Protein AF-A0A2I1G6B2-F1 (afdb_monomer)

pLDDT: mean 89.85, std 9.89, range [56.12, 97.94]

Secondary structure (DSSP, 8-state):
-HHHHHHHHHHHHHHHHHHHH-S-EEEEE--S--TT---HHHHHHHHHHHH-GGGEEEEEE-SSHHHHHHHHHHHHH-TTSEEEE-HHHHTT-

Solvent-accessible surface area (backbone atoms only — not comparable to full-atom values): 5424 Å² total; per-residue (Å²): 116,69,64,63,54,51,54,50,52,53,50,49,51,52,52,51,50,49,51,69,72,49,72,70,43,70,50,78,46,79,70,89,72,66,82,80,70,60,64,64,43,57,55,56,46,52,54,38,54,76,66,41,50,89,29,45,53,32,43,32,27,36,80,51,74,71,32,48,50,25,50,49,58,48,46,73,73,40,75,91,40,45,78,47,68,41,60,54,66,75,71,73,101

Mean predicted aligned error: 4.95 Å

Sequence (93 aa):
MLIFKTEYNDLKKLVQNVFNETPYFCITSDGWSNVNKAPIPKGIEECMISIGIDKFIAVITDNANNMKLAWRILKEKYADKIFLGCWANGINL

Structure (mmCIF, N/CA/C/O backbone):
data_AF-A0A2I1G6B2-F1
#
_entry.id   AF-A0A2I1G6B2-F1
#
loop_
_atom_site.group_PDB
_atom_site.id
_atom_site.type_symbol
_atom_site.label_atom_id
_atom_site.label_alt_id
_atom_site.label_comp_id
_atom_site.label_asym_id
_atom_site.label_entity_id
_atom_site.label_seq_id
_atom_site.pdbx_PDB_ins_code
_atom_site.Cartn_x
_atom_site.Cartn_y
_atom_site.Cartn_z
_atom_site.occupancy
_atom_site.B_iso_or_equiv
_atom_site.auth_seq_id
_atom_site.auth_comp_id
_atom_site.auth_asym_id
_atom_site.auth_atom_id
_atom_site.pdbx_PDB_model_num
ATOM 1 N N . MET A 1 1 ? 14.050 23.063 20.886 1.00 62.53 1 MET A N 1
ATOM 2 C CA . MET A 1 1 ? 14.195 21.592 20.754 1.00 62.53 1 MET A CA 1
ATOM 3 C C . MET A 1 1 ? 13.065 20.813 21.440 1.00 62.53 1 MET A C 1
ATOM 5 O O . MET A 1 1 ? 12.580 19.867 20.841 1.00 62.53 1 MET A O 1
ATOM 9 N N . LEU A 1 2 ? 12.596 21.210 22.636 1.00 69.12 2 LEU A N 1
ATOM 10 C CA . LEU A 1 2 ? 11.437 20.580 23.308 1.00 69.12 2 LEU A CA 1
ATOM 11 C C . LEU A 1 2 ? 10.113 20.700 22.525 1.00 69.12 2 LEU A C 1
ATOM 13 O O . LEU A 1 2 ? 9.381 19.722 22.448 1.00 69.12 2 LEU A O 1
ATOM 17 N N . ILE A 1 3 ? 9.853 21.851 21.893 1.00 75.88 3 ILE A N 1
ATOM 18 C CA . ILE A 1 3 ? 8.624 22.112 21.115 1.00 75.88 3 ILE A CA 1
ATOM 19 C C . ILE A 1 3 ? 8.446 21.084 19.984 1.00 75.88 3 ILE A C 1
ATOM 21 O O . ILE A 1 3 ? 7.438 20.388 19.950 1.00 75.88 3 ILE A O 1
ATOM 25 N N . PHE A 1 4 ? 9.477 20.876 19.157 1.00 84.62 4 PHE A N 1
ATOM 26 C CA . PHE A 1 4 ? 9.444 19.886 18.070 1.00 84.62 4 PHE A CA 1
ATOM 27 C C . PHE A 1 4 ? 9.191 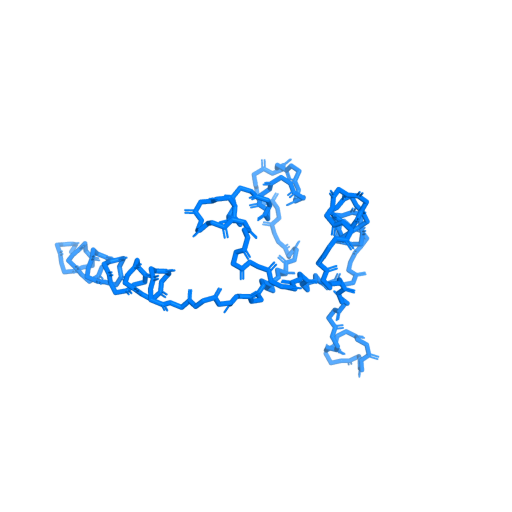18.451 18.549 1.00 84.62 4 PHE A C 1
ATOM 29 O O . PHE A 1 4 ? 8.573 17.661 17.842 1.00 84.62 4 PHE A O 1
ATOM 36 N N . LYS A 1 5 ? 9.660 18.090 19.752 1.00 92.19 5 LYS A N 1
ATOM 37 C CA . LYS A 1 5 ? 9.425 16.751 20.310 1.00 92.19 5 LYS A CA 1
ATOM 38 C C . LYS A 1 5 ? 7.967 16.569 20.726 1.00 92.19 5 LYS A C 1
ATOM 40 O O . LYS A 1 5 ? 7.415 15.490 20.524 1.00 92.19 5 LYS A O 1
ATOM 45 N N . THR A 1 6 ? 7.357 17.601 21.301 1.00 95.00 6 THR A N 1
ATOM 46 C CA . THR A 1 6 ? 5.934 17.585 21.654 1.00 95.00 6 THR A CA 1
ATOM 47 C C . THR A 1 6 ? 5.070 17.506 20.399 1.00 95.00 6 THR A C 1
ATOM 49 O O . THR A 1 6 ? 4.283 16.573 20.283 1.00 95.00 6 THR A O 1
ATOM 52 N N . GLU A 1 7 ? 5.308 18.378 19.415 1.00 95.38 7 GLU A N 1
ATOM 53 C CA . GLU A 1 7 ? 4.581 18.374 18.135 1.00 95.38 7 GLU A CA 1
ATOM 54 C C . GLU A 1 7 ? 4.688 17.026 17.413 1.00 95.38 7 GLU A C 1
ATOM 56 O O . GLU A 1 7 ? 3.684 16.480 16.959 1.00 95.38 7 GLU A O 1
ATOM 61 N N . TYR A 1 8 ? 5.889 16.440 17.369 1.00 94.75 8 TYR A N 1
ATOM 62 C CA . TYR A 1 8 ? 6.092 15.112 16.794 1.00 94.75 8 TYR A CA 1
ATOM 63 C C . TYR A 1 8 ? 5.268 14.035 17.513 1.00 94.75 8 TYR A C 1
ATOM 65 O O . TYR A 1 8 ? 4.644 13.194 16.867 1.00 94.75 8 TYR A O 1
ATOM 73 N N . ASN A 1 9 ? 5.258 14.042 18.848 1.00 96.00 9 ASN A N 1
ATOM 74 C CA . ASN A 1 9 ? 4.513 13.054 19.626 1.00 96.00 9 ASN A CA 1
ATOM 75 C C . ASN A 1 9 ? 3.001 13.202 19.446 1.00 96.00 9 ASN A C 1
ATOM 77 O O . ASN A 1 9 ? 2.299 12.193 19.375 1.00 96.00 9 ASN A O 1
ATOM 81 N N . ASP A 1 10 ? 2.502 14.431 19.363 1.00 96.62 10 ASP A N 1
ATOM 82 C CA . ASP A 1 10 ? 1.078 14.688 19.180 1.00 96.62 10 ASP A CA 1
ATOM 83 C C . ASP A 1 10 ? 0.629 14.330 17.760 1.00 96.62 10 ASP A C 1
ATOM 85 O O . ASP A 1 10 ? -0.375 13.633 17.599 1.00 96.62 10 ASP A O 1
ATOM 89 N N . LEU A 1 11 ? 1.433 14.654 16.741 1.00 97.06 11 LEU A N 1
ATOM 90 C CA . LEU A 1 11 ? 1.205 14.182 15.375 1.00 97.06 11 LEU A CA 1
ATOM 91 C C . LEU A 1 11 ? 1.228 12.651 15.301 1.00 97.06 11 LEU A C 1
ATOM 93 O O . LEU A 1 11 ? 0.366 12.047 14.668 1.00 97.06 11 LEU A O 1
ATOM 97 N N . LYS A 1 12 ? 2.177 12.000 15.982 1.00 96.12 12 LYS A N 1
ATOM 98 C CA . LYS A 1 12 ? 2.267 10.536 16.014 1.00 96.12 12 LYS A CA 1
ATOM 99 C C . LYS A 1 12 ? 1.018 9.896 16.625 1.00 96.12 12 LYS A C 1
ATOM 101 O O . LYS A 1 12 ? 0.549 8.889 16.100 1.00 96.12 12 LYS A O 1
ATOM 106 N N . LYS A 1 13 ? 0.471 10.467 17.706 1.00 97.25 13 LYS A N 1
ATOM 107 C CA . LYS A 1 13 ? -0.796 10.006 18.305 1.00 97.25 13 LYS A CA 1
ATOM 108 C C . LYS A 1 13 ? -1.966 10.196 17.342 1.00 97.25 13 LYS A C 1
ATOM 110 O O . LYS A 1 13 ? -2.756 9.276 17.171 1.00 97.25 13 LYS A O 1
ATOM 115 N N . LEU A 1 14 ? -2.048 11.355 16.688 1.00 97.31 14 LEU A N 1
ATOM 116 C CA . LEU A 1 14 ? -3.092 11.634 15.703 1.00 97.31 14 LEU A CA 1
ATOM 117 C C . LEU A 1 14 ? -3.057 10.621 14.550 1.00 97.31 14 LEU A C 1
ATOM 119 O O . LEU A 1 14 ? -4.077 10.024 14.226 1.00 97.31 14 LEU A O 1
ATOM 123 N N . VAL A 1 15 ? -1.877 10.378 13.975 1.00 95.94 15 VAL A N 1
ATOM 124 C CA . VAL A 1 15 ? -1.685 9.408 12.886 1.00 95.94 15 VAL A CA 1
ATOM 125 C C . VAL A 1 15 ? -2.049 7.987 13.328 1.00 95.94 15 VAL A C 1
ATOM 127 O O . VAL A 1 15 ? -2.713 7.272 12.586 1.00 95.94 15 VAL A O 1
ATOM 130 N N . GLN A 1 16 ? -1.680 7.585 14.548 1.00 96.38 16 GLN A N 1
ATOM 131 C CA . GLN A 1 16 ? -2.082 6.294 15.122 1.00 96.38 16 GLN A CA 1
ATOM 132 C C . GLN A 1 16 ? -3.606 6.159 15.234 1.00 96.38 16 GLN A C 1
ATOM 134 O O . GLN A 1 16 ? -4.154 5.121 14.871 1.00 96.38 16 GLN A O 1
ATOM 139 N N . ASN A 1 17 ? -4.306 7.207 15.672 1.00 97.25 17 ASN A N 1
ATOM 140 C CA . ASN A 1 17 ? -5.769 7.191 15.727 1.00 97.25 17 ASN A CA 1
ATOM 141 C C . ASN A 1 17 ? -6.379 7.039 14.327 1.00 97.25 17 ASN A C 1
ATOM 143 O O . ASN A 1 17 ? -7.241 6.185 14.135 1.00 97.25 17 ASN A O 1
ATOM 147 N N . VAL A 1 18 ? -5.861 7.769 13.330 1.00 96.44 18 VAL A N 1
ATOM 148 C CA . VAL A 1 18 ? -6.277 7.619 11.924 1.00 96.44 18 VAL A CA 1
ATOM 149 C C . VAL A 1 18 ? -6.062 6.184 11.439 1.00 96.44 18 VAL A C 1
ATOM 151 O O . VAL A 1 18 ? -6.961 5.607 10.831 1.00 96.44 18 VAL A O 1
ATOM 154 N N . PHE A 1 19 ? -4.909 5.578 11.734 1.00 96.00 19 PHE A N 1
ATOM 155 C CA . PHE A 1 19 ? -4.638 4.178 11.397 1.00 96.00 19 PHE A CA 1
ATOM 156 C C . PHE A 1 19 ? -5.609 3.205 12.054 1.00 96.00 19 PHE A C 1
ATOM 158 O O . PHE A 1 19 ? -6.019 2.245 11.405 1.00 96.00 19 PHE A O 1
ATOM 165 N N . ASN A 1 20 ? -6.017 3.451 13.296 1.00 95.12 20 ASN A N 1
ATOM 166 C CA . ASN A 1 20 ? -6.952 2.588 14.012 1.00 95.12 20 ASN A CA 1
ATOM 167 C C . ASN A 1 20 ? -8.378 2.693 13.457 1.00 95.12 20 ASN A C 1
ATOM 169 O O . ASN A 1 20 ? -8.996 1.663 13.187 1.00 95.12 20 ASN A O 1
ATOM 173 N N . GLU A 1 21 ? -8.865 3.914 13.243 1.00 96.25 21 GLU A N 1
ATOM 174 C CA . GLU A 1 21 ? -10.251 4.202 12.849 1.00 96.25 21 GLU A CA 1
ATOM 175 C C . GLU A 1 21 ? -10.515 3.971 11.358 1.00 96.25 21 GLU A C 1
ATOM 177 O O . GLU A 1 21 ? -11.628 3.617 10.968 1.00 96.25 21 GLU A O 1
ATOM 182 N N . THR A 1 22 ? -9.499 4.141 10.511 1.00 96.44 22 THR A N 1
ATOM 183 C CA . THR A 1 22 ? -9.666 3.993 9.064 1.00 96.44 22 THR A CA 1
ATOM 184 C C . THR A 1 22 ? -9.727 2.508 8.684 1.00 96.44 22 THR A C 1
ATOM 186 O O . THR A 1 22 ? -8.831 1.735 9.057 1.00 96.44 22 THR A O 1
ATOM 189 N N . PRO A 1 23 ? -10.755 2.084 7.926 1.00 95.94 23 PRO A N 1
ATOM 190 C CA . PRO A 1 23 ? -10.913 0.689 7.527 1.00 95.94 23 PRO A CA 1
ATOM 191 C C . PRO A 1 23 ? -10.032 0.310 6.333 1.00 95.94 23 PRO A C 1
ATOM 193 O O . PRO A 1 23 ? -9.583 -0.831 6.260 1.00 95.94 23 PRO A O 1
ATOM 196 N N . TYR A 1 24 ? -9.771 1.255 5.420 1.00 96.88 24 TYR A N 1
ATOM 197 C CA . TYR A 1 24 ? -9.077 0.990 4.162 1.00 96.88 24 TYR A CA 1
ATOM 198 C C . TYR A 1 24 ? -8.028 2.047 3.826 1.00 96.88 24 TYR A C 1
ATOM 200 O O . TYR A 1 24 ? -8.279 3.246 3.925 1.00 96.88 24 TYR A O 1
ATOM 208 N N . PHE A 1 25 ? -6.881 1.587 3.341 1.00 97.44 25 PHE A N 1
ATOM 209 C CA . PHE A 1 25 ? -5.754 2.403 2.926 1.00 97.44 25 PHE A CA 1
ATOM 210 C C . PHE A 1 25 ? -5.307 2.075 1.504 1.00 97.44 25 PHE A C 1
ATOM 212 O O . PHE A 1 25 ? -5.366 0.936 1.032 1.00 97.44 25 PHE A O 1
ATOM 219 N N . CYS A 1 26 ? -4.785 3.106 0.850 1.00 96.06 26 CYS A N 1
ATOM 220 C CA . CYS A 1 26 ? -3.946 2.997 -0.328 1.00 96.06 26 CYS A CA 1
ATOM 221 C C . CYS A 1 26 ? -2.566 3.541 0.041 1.00 96.06 26 CYS A C 1
ATOM 223 O O . CYS A 1 26 ? -2.476 4.631 0.607 1.00 96.06 26 CYS A O 1
ATOM 225 N N . ILE A 1 27 ? -1.503 2.808 -0.288 1.00 94.06 27 ILE A N 1
ATOM 226 C CA . ILE A 1 27 ? -0.132 3.305 -0.138 1.00 94.06 27 ILE A CA 1
ATOM 227 C C . ILE A 1 27 ? 0.405 3.776 -1.485 1.00 94.06 27 ILE A C 1
ATOM 229 O O . ILE A 1 27 ? 0.316 3.070 -2.487 1.00 94.06 27 ILE A O 1
ATOM 233 N N . THR A 1 28 ? 0.974 4.976 -1.498 1.00 93.12 28 THR A N 1
ATOM 234 C CA . THR A 1 28 ? 1.692 5.551 -2.637 1.00 93.12 28 THR A CA 1
ATOM 235 C C . THR A 1 28 ? 3.152 5.712 -2.245 1.00 93.12 28 THR A C 1
ATOM 237 O O . THR A 1 28 ? 3.438 6.408 -1.273 1.00 93.12 28 THR A O 1
ATOM 240 N N . SER A 1 29 ? 4.069 5.085 -2.978 1.00 89.19 29 SER A N 1
ATOM 241 C CA . SER A 1 29 ? 5.508 5.209 -2.731 1.00 89.19 29 SER A CA 1
ATOM 242 C C . SER A 1 29 ? 6.224 5.709 -3.977 1.00 89.19 29 SER A C 1
ATOM 244 O O . SER A 1 29 ? 6.140 5.103 -5.048 1.00 89.19 29 SER A O 1
ATOM 246 N N . ASP A 1 30 ? 6.966 6.796 -3.803 1.00 82.81 30 ASP A N 1
ATOM 247 C CA . ASP A 1 30 ? 8.012 7.238 -4.709 1.00 82.81 30 ASP A CA 1
ATOM 248 C C . ASP A 1 30 ? 9.350 6.589 -4.313 1.00 82.81 30 ASP A C 1
ATOM 250 O O . ASP A 1 30 ? 9.642 6.321 -3.148 1.00 82.81 30 ASP A O 1
ATOM 254 N N . GLY A 1 31 ? 10.153 6.242 -5.311 1.00 70.75 31 GLY A N 1
ATOM 255 C CA . GLY A 1 31 ? 11.408 5.510 -5.167 1.00 70.75 31 GLY A CA 1
ATOM 256 C C . GLY A 1 31 ? 12.644 6.394 -5.226 1.00 70.75 31 GLY A C 1
ATOM 257 O O . GLY A 1 31 ? 13.733 5.878 -5.493 1.00 70.75 31 GLY A O 1
ATOM 258 N N . TRP A 1 32 ? 12.497 7.712 -5.036 1.00 63.97 32 TRP A N 1
ATOM 259 C CA . TRP A 1 32 ? 13.520 8.687 -5.421 1.00 63.97 32 TRP A CA 1
ATOM 260 C C . TRP A 1 32 ? 14.840 8.537 -4.654 1.00 63.97 32 TRP A C 1
ATOM 262 O O . TRP A 1 32 ? 15.904 8.824 -5.198 1.00 63.97 32 TRP A O 1
ATOM 272 N N . SER A 1 33 ? 14.828 8.053 -3.408 1.00 56.12 33 SER A N 1
ATOM 273 C CA . SER A 1 33 ? 16.057 7.905 -2.620 1.00 56.12 33 SER A CA 1
ATOM 274 C C . SER A 1 33 ? 16.005 6.699 -1.688 1.00 56.12 33 SER A C 1
ATOM 276 O O . SER A 1 33 ? 15.645 6.796 -0.519 1.00 56.12 33 SER A O 1
ATOM 278 N N . ASN A 1 34 ? 16.444 5.540 -2.185 1.00 68.56 34 ASN A N 1
ATOM 279 C CA . ASN A 1 34 ? 16.759 4.384 -1.343 1.00 68.56 34 ASN A CA 1
ATOM 280 C C . ASN A 1 34 ? 18.086 4.605 -0.586 1.00 68.56 34 ASN A C 1
ATOM 282 O O . ASN A 1 34 ? 19.072 3.898 -0.805 1.00 68.56 34 ASN A O 1
ATOM 286 N N . VAL A 1 35 ? 18.126 5.619 0.284 1.00 67.44 35 VAL A N 1
ATOM 287 C CA . VAL A 1 35 ? 19.325 6.046 1.035 1.00 67.44 35 VAL A CA 1
ATOM 288 C C . VAL A 1 35 ? 19.947 4.918 1.855 1.00 67.44 35 VAL A C 1
ATOM 290 O O . VAL A 1 35 ? 21.166 4.844 1.981 1.00 67.44 35 VAL A O 1
ATOM 293 N N . ASN A 1 36 ? 19.123 3.988 2.338 1.00 69.12 36 ASN A N 1
ATOM 294 C CA . ASN A 1 36 ? 19.567 2.856 3.149 1.00 69.12 36 ASN A CA 1
ATOM 295 C C . ASN A 1 36 ? 19.928 1.611 2.320 1.00 69.12 36 ASN A C 1
ATOM 297 O O . ASN A 1 36 ? 20.284 0.586 2.897 1.00 69.12 36 ASN A O 1
ATOM 301 N N . LYS A 1 37 ? 19.813 1.668 0.982 1.00 70.94 37 LYS A N 1
ATOM 302 C CA . LYS A 1 37 ? 19.992 0.532 0.053 1.00 70.94 37 LYS A CA 1
ATOM 303 C C . LYS A 1 37 ? 19.174 -0.717 0.419 1.00 70.94 37 LYS A C 1
ATOM 305 O O . LYS A 1 37 ? 19.471 -1.814 -0.051 1.00 70.94 37 LYS A O 1
ATOM 310 N N . ALA A 1 38 ? 18.137 -0.567 1.239 1.00 74.12 38 ALA A N 1
ATOM 311 C CA . ALA A 1 38 ? 17.261 -1.663 1.615 1.00 74.12 38 ALA A CA 1
ATOM 312 C C . ALA A 1 38 ? 16.399 -2.064 0.407 1.00 74.12 38 ALA A C 1
ATOM 314 O O . ALA A 1 38 ? 16.104 -1.221 -0.444 1.00 74.12 38 ALA A O 1
ATOM 315 N N . PRO A 1 39 ? 15.967 -3.327 0.284 1.00 86.12 39 PRO A N 1
ATOM 316 C CA . PRO A 1 39 ? 15.023 -3.692 -0.761 1.00 86.12 39 PRO A CA 1
ATOM 317 C C . PRO A 1 39 ? 13.737 -2.869 -0.615 1.00 86.12 39 PRO A C 1
ATOM 319 O O . PRO A 1 39 ? 13.017 -3.004 0.369 1.00 86.12 39 PRO A O 1
ATOM 322 N N . ILE A 1 40 ? 13.431 -2.035 -1.609 1.00 89.06 40 ILE A N 1
ATOM 323 C CA . ILE A 1 40 ? 12.218 -1.207 -1.630 1.00 89.06 40 ILE A CA 1
ATOM 324 C C . ILE A 1 40 ? 10.925 -1.999 -1.357 1.00 89.06 40 ILE A C 1
ATOM 326 O O . ILE A 1 40 ? 10.135 -1.529 -0.536 1.00 89.06 40 ILE A O 1
ATOM 330 N N . PRO A 1 41 ? 10.691 -3.201 -1.938 1.00 92.12 41 PRO A N 1
ATOM 331 C CA . PRO A 1 41 ? 9.473 -3.953 -1.624 1.00 92.12 41 PRO A CA 1
ATOM 332 C C . PRO A 1 41 ? 9.353 -4.278 -0.133 1.00 92.12 41 PRO A C 1
ATOM 334 O O . PRO A 1 41 ? 8.254 -4.237 0.408 1.00 92.12 41 PRO A O 1
ATOM 337 N N . LYS A 1 42 ? 10.480 -4.536 0.545 1.0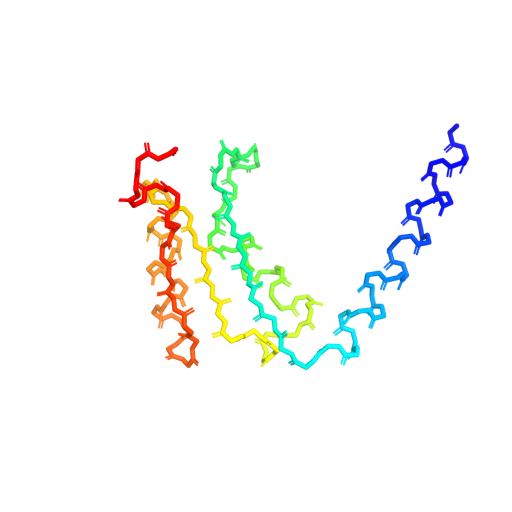0 91.19 42 LYS A N 1
ATOM 338 C CA . LYS A 1 42 ? 10.499 -4.818 1.981 1.00 91.19 42 LYS A CA 1
ATOM 339 C C . LYS A 1 42 ? 10.083 -3.592 2.796 1.00 91.19 42 LYS A C 1
ATOM 341 O O . LYS A 1 42 ? 9.285 -3.736 3.709 1.00 91.19 42 LYS A O 1
ATOM 346 N N . GLY A 1 43 ? 10.567 -2.398 2.446 1.00 90.94 43 GLY A N 1
ATOM 347 C CA . GLY A 1 43 ? 10.184 -1.167 3.147 1.00 90.94 43 GLY A CA 1
ATOM 348 C C . GLY A 1 43 ? 8.687 -0.861 3.030 1.00 90.94 43 GLY A C 1
ATOM 349 O O . GLY A 1 43 ? 8.039 -0.560 4.028 1.00 90.94 43 GLY A O 1
ATOM 350 N N . ILE A 1 44 ? 8.121 -1.011 1.828 1.00 92.81 44 ILE A N 1
ATOM 351 C CA . ILE A 1 44 ? 6.677 -0.834 1.596 1.00 92.81 44 ILE A CA 1
ATOM 352 C C . ILE A 1 44 ? 5.875 -1.863 2.408 1.00 92.81 44 ILE A C 1
ATOM 354 O O . ILE A 1 44 ? 4.907 -1.511 3.081 1.00 92.81 44 ILE A O 1
ATOM 358 N N . GLU A 1 45 ? 6.298 -3.127 2.379 1.00 94.81 45 GLU A N 1
ATOM 359 C CA . GLU A 1 45 ? 5.654 -4.213 3.116 1.00 94.81 45 GLU A CA 1
ATOM 360 C C . GLU A 1 45 ? 5.689 -4.006 4.635 1.00 94.81 45 GLU A C 1
ATOM 362 O O . GLU A 1 45 ? 4.665 -4.165 5.296 1.00 94.81 45 GLU A O 1
ATOM 367 N N . GLU A 1 46 ? 6.831 -3.610 5.198 1.00 94.19 46 GLU A N 1
ATOM 368 C CA . GLU A 1 46 ? 6.962 -3.326 6.630 1.00 94.19 46 GLU A CA 1
ATOM 369 C C . GLU A 1 46 ? 6.025 -2.192 7.066 1.00 94.19 46 GLU A C 1
ATOM 371 O O . GLU A 1 46 ? 5.368 -2.307 8.105 1.00 94.19 46 GLU A O 1
ATOM 376 N N . CYS A 1 47 ? 5.884 -1.139 6.252 1.00 93.12 47 CYS A N 1
ATOM 377 C CA . CYS A 1 47 ? 4.901 -0.085 6.497 1.00 93.12 47 CYS A CA 1
ATOM 378 C C . CYS A 1 47 ? 3.470 -0.639 6.525 1.00 93.12 47 CYS A C 1
ATOM 380 O O . CYS A 1 47 ? 2.737 -0.379 7.481 1.00 93.12 47 CYS A O 1
ATOM 382 N N . MET A 1 48 ? 3.083 -1.441 5.528 1.00 96.12 48 MET A N 1
ATOM 383 C CA . MET A 1 48 ? 1.744 -2.038 5.463 1.00 96.12 48 MET A CA 1
ATOM 384 C C . MET A 1 48 ? 1.460 -2.953 6.661 1.00 96.12 48 MET A C 1
ATOM 386 O O . MET A 1 48 ? 0.401 -2.853 7.279 1.00 96.12 48 MET A O 1
ATOM 390 N N . ILE A 1 49 ? 2.419 -3.805 7.035 1.00 96.81 49 ILE A N 1
ATOM 391 C CA . ILE A 1 49 ? 2.310 -4.697 8.197 1.00 96.81 49 ILE A CA 1
ATOM 392 C C . ILE A 1 49 ? 2.154 -3.891 9.490 1.00 96.81 49 ILE A C 1
ATOM 394 O O . ILE A 1 49 ? 1.309 -4.233 10.312 1.00 96.81 49 ILE A O 1
ATOM 398 N N . SER A 1 50 ? 2.917 -2.806 9.662 1.00 95.44 50 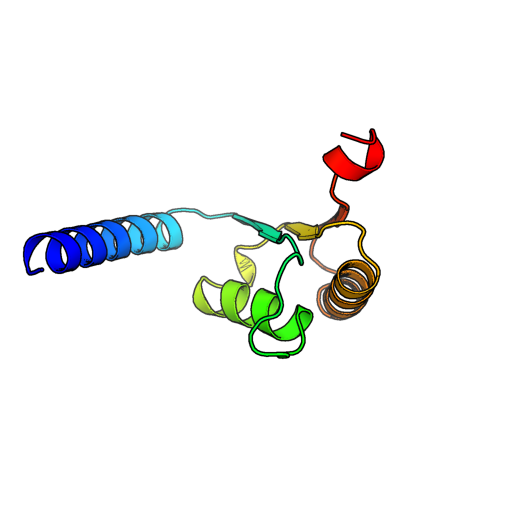SER A N 1
ATOM 399 C CA . SER A 1 50 ? 2.875 -1.988 10.884 1.00 95.44 50 SER A CA 1
ATOM 400 C C . SER A 1 50 ? 1.521 -1.310 11.146 1.00 95.44 50 SER A C 1
ATOM 402 O O . SER A 1 50 ? 1.207 -1.003 12.293 1.00 95.44 50 SER A O 1
ATOM 404 N N . ILE A 1 51 ? 0.725 -1.091 10.095 1.00 96.00 51 ILE A N 1
ATOM 405 C CA . ILE A 1 51 ? -0.608 -0.465 10.154 1.00 96.00 51 ILE A CA 1
ATOM 406 C C . ILE A 1 51 ? -1.725 -1.528 10.172 1.00 96.00 51 ILE A C 1
ATOM 408 O O . ILE A 1 51 ? -2.829 -1.268 10.650 1.00 96.00 51 ILE A O 1
ATOM 412 N N . GLY A 1 52 ? -1.437 -2.733 9.678 1.00 97.06 52 GLY A N 1
ATOM 413 C CA . GLY A 1 52 ? -2.399 -3.811 9.475 1.00 97.06 52 GLY A CA 1
ATOM 414 C C . GLY A 1 52 ? -2.605 -4.052 7.987 1.00 97.06 52 GLY A C 1
ATOM 415 O O . GLY A 1 52 ? -3.327 -3.314 7.317 1.00 97.06 52 GLY A O 1
ATOM 416 N N . ILE A 1 53 ? -1.971 -5.103 7.470 1.00 96.56 53 ILE A N 1
ATOM 417 C CA . ILE A 1 53 ? -1.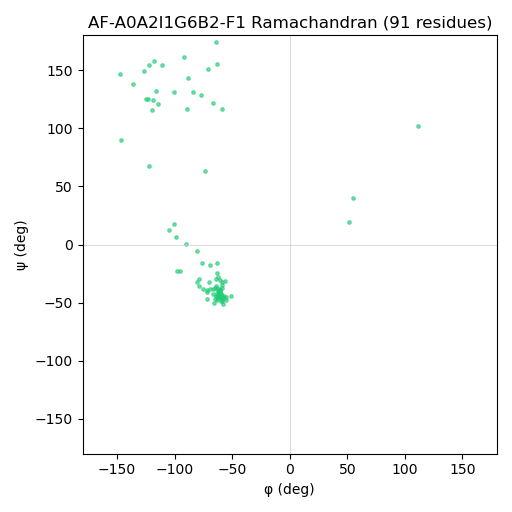901 -5.363 6.029 1.00 96.56 53 ILE A CA 1
ATOM 418 C C . ILE A 1 53 ? -3.273 -5.560 5.370 1.00 96.56 53 ILE A C 1
ATOM 420 O O . ILE A 1 53 ? -3.457 -5.165 4.220 1.00 96.56 53 ILE A O 1
ATOM 424 N N . ASP A 1 54 ? -4.244 -6.091 6.112 1.00 96.88 54 ASP A N 1
ATOM 425 C CA . ASP A 1 54 ? -5.616 -6.324 5.642 1.00 96.88 54 ASP A CA 1
ATOM 426 C C . ASP A 1 54 ? -6.393 -5.024 5.407 1.00 96.88 54 ASP A C 1
ATOM 428 O O . ASP A 1 54 ? -7.384 -5.010 4.680 1.00 96.88 54 ASP A O 1
ATOM 432 N N . LYS A 1 55 ? -5.926 -3.905 5.975 1.00 97.62 55 LYS A N 1
ATOM 433 C CA . LYS A 1 55 ? -6.496 -2.586 5.698 1.00 97.62 55 LYS A CA 1
ATOM 434 C C . LYS A 1 55 ? -6.059 -2.048 4.337 1.00 97.62 55 LYS A C 1
ATOM 436 O O . LYS A 1 55 ? -6.656 -1.098 3.848 1.00 97.62 55 LYS A O 1
ATOM 441 N N . PHE A 1 56 ? -5.027 -2.598 3.697 1.00 97.62 56 PHE A N 1
ATOM 442 C CA . PHE A 1 56 ? -4.544 -2.076 2.419 1.00 97.62 56 PHE A CA 1
ATOM 443 C C . PHE A 1 56 ? -5.251 -2.731 1.244 1.00 97.62 56 PHE A C 1
ATOM 445 O O . PHE A 1 56 ? -5.07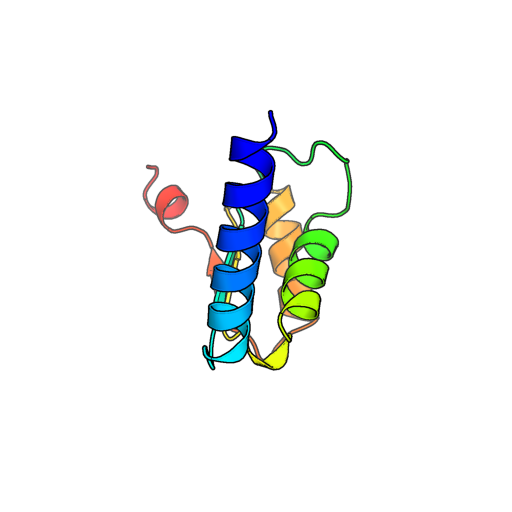6 -3.919 0.985 1.00 97.62 56 PHE A O 1
ATOM 452 N N . ILE A 1 57 ? -5.978 -1.919 0.481 1.00 97.94 57 ILE A N 1
ATOM 453 C CA . ILE A 1 57 ? -6.670 -2.361 -0.734 1.00 97.94 57 ILE A CA 1
ATOM 454 C C . ILE A 1 57 ? -5.841 -2.114 -1.996 1.00 97.94 57 ILE A C 1
ATOM 456 O O . ILE A 1 57 ? -6.065 -2.763 -3.016 1.00 97.94 57 ILE A O 1
ATOM 460 N N . ALA A 1 58 ? -4.895 -1.170 -1.944 1.00 97.31 58 ALA A N 1
ATOM 461 C CA . ALA A 1 58 ? -4.121 -0.767 -3.107 1.00 97.31 58 ALA A CA 1
ATOM 462 C C . ALA A 1 58 ? -2.686 -0.339 -2.773 1.00 97.31 58 ALA A C 1
ATOM 464 O O . ALA A 1 58 ? -2.417 0.274 -1.735 1.00 97.31 58 ALA A O 1
ATOM 465 N N . VAL A 1 59 ? -1.783 -0.634 -3.708 1.00 96.00 59 VAL A N 1
ATOM 466 C CA . VAL A 1 59 ? -0.379 -0.217 -3.721 1.00 96.00 59 VAL A CA 1
ATOM 467 C C . VAL A 1 59 ? -0.101 0.496 -5.042 1.00 96.00 59 VAL A C 1
ATOM 469 O O . VAL A 1 59 ? -0.325 -0.051 -6.125 1.00 96.00 59 VAL A O 1
ATOM 472 N N . ILE A 1 60 ? 0.404 1.723 -4.949 1.00 94.75 60 ILE A N 1
ATOM 473 C CA . ILE A 1 60 ? 0.799 2.551 -6.086 1.00 94.75 60 ILE A CA 1
ATOM 474 C C . ILE A 1 60 ? 2.291 2.845 -5.966 1.00 94.75 60 ILE A C 1
ATOM 476 O O . ILE A 1 60 ? 2.749 3.384 -4.958 1.00 94.75 60 ILE A O 1
ATOM 480 N N . THR A 1 61 ? 3.052 2.509 -7.001 1.00 92.62 61 THR A N 1
ATOM 481 C CA . THR A 1 61 ? 4.486 2.817 -7.075 1.00 92.62 61 THR A CA 1
ATOM 482 C C . THR A 1 61 ? 4.770 3.738 -8.250 1.00 92.62 61 THR A C 1
ATOM 484 O O . THR A 1 61 ? 4.019 3.751 -9.229 1.00 92.62 61 THR A O 1
ATOM 487 N N . ASP A 1 62 ? 5.882 4.470 -8.210 1.00 88.62 62 ASP A N 1
ATOM 488 C CA . ASP A 1 62 ? 6.380 5.116 -9.425 1.00 88.62 62 ASP A CA 1
ATOM 489 C C . ASP A 1 62 ? 6.797 4.095 -10.514 1.00 88.62 62 ASP A C 1
ATOM 491 O O . ASP A 1 62 ? 6.759 2.873 -10.320 1.00 88.62 62 ASP A O 1
ATOM 495 N N . ASN A 1 63 ? 7.152 4.615 -11.693 1.00 86.38 63 ASN A N 1
ATOM 496 C CA . ASN A 1 63 ? 7.466 3.818 -12.880 1.00 86.38 63 ASN A CA 1
ATOM 497 C C . ASN A 1 63 ? 8.974 3.615 -13.129 1.00 86.38 63 ASN A C 1
ATOM 499 O O . ASN A 1 63 ? 9.341 3.057 -14.175 1.00 86.38 63 ASN A O 1
ATOM 503 N N . ALA A 1 64 ? 9.846 4.038 -12.213 1.00 86.81 64 ALA A N 1
ATOM 504 C CA . ALA A 1 64 ? 11.274 3.760 -12.274 1.00 86.81 64 ALA A CA 1
ATOM 505 C C . ALA A 1 64 ? 11.535 2.246 -12.185 1.00 86.81 64 ALA A C 1
ATOM 507 O O . ALA A 1 64 ? 10.729 1.470 -11.666 1.00 86.81 64 ALA A O 1
ATOM 508 N N . ASN A 1 65 ? 12.668 1.786 -12.722 1.00 87.62 65 ASN A N 1
ATOM 509 C CA . ASN A 1 65 ? 12.942 0.348 -12.864 1.00 87.62 65 ASN A CA 1
ATOM 510 C C . ASN A 1 65 ? 12.957 -0.402 -11.520 1.00 87.62 65 ASN A C 1
ATOM 512 O O . ASN A 1 65 ? 12.428 -1.508 -11.416 1.00 87.62 65 ASN A O 1
ATOM 516 N N . ASN A 1 66 ? 13.531 0.209 -10.484 1.00 87.69 66 ASN A N 1
ATOM 517 C CA . ASN A 1 66 ? 13.553 -0.320 -9.120 1.00 87.69 66 ASN A CA 1
ATOM 518 C C . ASN A 1 66 ? 12.146 -0.398 -8.500 1.00 87.69 66 ASN A C 1
ATOM 520 O O . ASN A 1 66 ? 11.840 -1.372 -7.811 1.00 87.69 66 ASN A O 1
ATOM 524 N N . MET A 1 67 ? 11.278 0.573 -8.783 1.00 90.75 67 MET A N 1
ATOM 525 C CA . MET A 1 67 ? 9.900 0.589 -8.290 1.00 90.75 67 MET A CA 1
ATOM 526 C C . MET A 1 67 ? 9.005 -0.393 -9.029 1.00 90.75 67 MET A C 1
ATOM 528 O O . MET A 1 67 ? 8.243 -1.107 -8.387 1.00 90.75 67 MET A O 1
ATOM 532 N N . LYS A 1 68 ? 9.173 -0.550 -10.346 1.00 91.25 68 LYS A N 1
ATOM 533 C CA . LYS A 1 68 ? 8.526 -1.627 -11.113 1.00 91.25 68 LYS A CA 1
ATOM 534 C C . LYS A 1 68 ? 8.915 -3.010 -10.596 1.00 91.25 68 LYS A C 1
ATOM 536 O O . LYS A 1 68 ? 8.076 -3.907 -10.567 1.00 91.25 68 LYS A O 1
ATOM 541 N N . LEU A 1 69 ? 10.169 -3.200 -10.181 1.00 90.94 69 LEU A N 1
ATOM 542 C CA . LEU A 1 69 ? 10.595 -4.446 -9.543 1.00 90.94 69 LEU A CA 1
ATOM 543 C C . LEU A 1 69 ? 9.890 -4.647 -8.192 1.00 90.94 69 LEU A C 1
ATOM 545 O O . LEU A 1 69 ? 9.348 -5.724 -7.955 1.00 90.94 69 LEU A O 1
ATOM 549 N N . ALA A 1 70 ? 9.849 -3.617 -7.341 1.00 91.94 70 ALA A N 1
ATOM 550 C CA . ALA A 1 70 ? 9.137 -3.669 -6.062 1.00 91.94 70 ALA A CA 1
ATOM 551 C C . ALA A 1 70 ? 7.644 -3.987 -6.248 1.00 91.94 70 ALA A C 1
ATOM 553 O O . ALA A 1 70 ? 7.109 -4.878 -5.592 1.00 91.94 70 ALA A O 1
ATOM 554 N N . TRP A 1 71 ? 7.008 -3.311 -7.204 1.00 94.56 71 TRP A N 1
ATOM 555 C CA . TRP A 1 71 ? 5.625 -3.521 -7.616 1.00 94.56 71 TRP A CA 1
ATOM 556 C C . TRP A 1 71 ? 5.365 -4.971 -8.018 1.00 94.56 71 TRP A C 1
ATOM 558 O O . TRP A 1 71 ? 4.407 -5.571 -7.543 1.00 94.56 71 TRP A O 1
ATOM 568 N N . ARG A 1 72 ? 6.235 -5.563 -8.851 1.00 95.56 72 ARG A N 1
ATOM 569 C CA . ARG A 1 72 ? 6.087 -6.957 -9.305 1.00 95.56 72 ARG A CA 1
ATOM 570 C C . ARG A 1 72 ? 6.166 -7.935 -8.140 1.00 95.56 72 ARG A C 1
ATOM 572 O O . ARG A 1 72 ? 5.286 -8.775 -8.008 1.00 95.56 72 ARG A O 1
ATOM 579 N N . ILE A 1 73 ? 7.175 -7.776 -7.284 1.00 96.12 73 ILE A N 1
ATOM 580 C CA . ILE A 1 73 ? 7.388 -8.634 -6.109 1.00 96.12 73 ILE A CA 1
ATOM 581 C C . ILE A 1 73 ? 6.174 -8.586 -5.175 1.00 96.12 73 ILE A C 1
ATOM 583 O O . ILE A 1 73 ? 5.677 -9.623 -4.741 1.00 96.12 73 ILE A O 1
ATOM 587 N N . LEU A 1 74 ? 5.672 -7.385 -4.878 1.00 96.19 74 LEU A N 1
ATOM 588 C CA . LEU A 1 74 ? 4.519 -7.221 -3.995 1.00 96.19 74 LEU A CA 1
ATOM 589 C C . LEU A 1 74 ? 3.228 -7.738 -4.635 1.00 96.19 74 LEU A C 1
ATOM 591 O O . LEU A 1 74 ? 2.431 -8.366 -3.944 1.00 96.19 74 LEU A O 1
ATOM 595 N N . LYS A 1 75 ? 3.041 -7.535 -5.943 1.00 97.06 75 LYS A N 1
ATOM 596 C CA . LYS A 1 75 ? 1.881 -8.049 -6.678 1.00 97.06 75 LYS A CA 1
ATOM 597 C C . LYS A 1 75 ? 1.830 -9.572 -6.692 1.00 97.06 75 LYS A C 1
ATOM 599 O O . LYS A 1 75 ? 0.757 -10.144 -6.538 1.00 97.06 75 LYS A O 1
ATOM 604 N N . GLU A 1 76 ? 2.974 -10.224 -6.877 1.00 97.44 76 GLU A N 1
ATOM 605 C CA . GLU A 1 76 ? 3.075 -11.685 -6.819 1.00 97.44 76 GLU A CA 1
ATOM 606 C C . GLU A 1 76 ? 2.744 -12.217 -5.415 1.00 97.44 76 GLU A C 1
ATOM 608 O O . GLU A 1 76 ? 2.115 -13.266 -5.291 1.00 97.44 76 GLU A O 1
ATOM 613 N N . LYS A 1 77 ? 3.114 -11.480 -4.360 1.00 97.56 77 LYS A N 1
ATOM 614 C CA . LYS A 1 77 ? 2.867 -11.864 -2.962 1.00 97.56 77 LYS A CA 1
ATOM 615 C C . LYS A 1 77 ? 1.435 -11.590 -2.486 1.00 97.56 77 LYS A C 1
ATOM 617 O O . LYS A 1 77 ? 0.902 -12.374 -1.706 1.00 97.56 77 LYS A O 1
ATOM 622 N N . TYR A 1 78 ? 0.818 -10.503 -2.946 1.00 97.25 78 TYR A N 1
ATOM 623 C CA . TYR A 1 78 ? -0.489 -10.021 -2.486 1.00 97.25 78 TYR A CA 1
ATOM 624 C C . TYR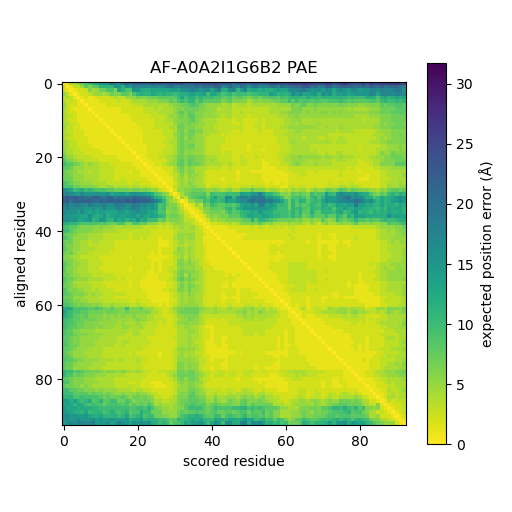 A 1 78 ? -1.492 -9.923 -3.634 1.00 97.25 78 TYR A C 1
ATOM 626 O O . TYR A 1 78 ? -1.921 -8.838 -4.024 1.00 97.25 78 TYR A O 1
ATOM 634 N N . ALA A 1 79 ?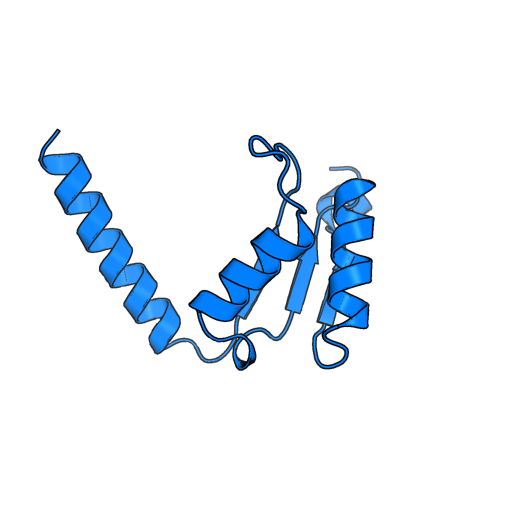 -1.877 -11.073 -4.184 1.00 95.62 79 ALA A N 1
ATOM 635 C CA . ALA A 1 79 ? -2.803 -11.145 -5.315 1.00 95.62 79 ALA A CA 1
ATOM 636 C C . ALA A 1 79 ? -4.213 -10.593 -5.010 1.00 95.62 79 ALA A C 1
ATOM 638 O O . ALA A 1 79 ? -4.976 -10.319 -5.934 1.00 95.62 79 ALA A O 1
ATOM 639 N N . ASP A 1 80 ? -4.555 -10.420 -3.732 1.00 96.69 80 ASP A N 1
ATOM 640 C CA . ASP A 1 80 ? -5.819 -9.865 -3.243 1.00 96.69 80 ASP A CA 1
ATOM 641 C C . ASP A 1 80 ? -5.877 -8.324 -3.271 1.00 96.69 80 ASP A C 1
ATOM 643 O O . ASP A 1 80 ? -6.927 -7.747 -2.996 1.00 96.69 80 ASP A O 1
ATOM 647 N N . LYS A 1 81 ? -4.770 -7.647 -3.607 1.00 96.69 81 LYS A N 1
ATOM 648 C CA . LYS A 1 81 ? -4.659 -6.178 -3.591 1.00 96.69 81 LYS A CA 1
ATOM 649 C C . LYS A 1 81 ? -4.552 -5.600 -4.998 1.00 96.69 81 LYS A C 1
ATOM 651 O O . LYS A 1 81 ? -4.082 -6.243 -5.936 1.00 96.69 81 LYS A O 1
ATOM 656 N N . ILE A 1 82 ? -4.967 -4.345 -5.149 1.00 97.62 82 ILE A N 1
ATOM 657 C CA . ILE A 1 82 ? -4.882 -3.612 -6.414 1.00 97.62 82 ILE A CA 1
ATOM 658 C C . ILE A 1 82 ? -3.484 -3.004 -6.560 1.00 97.62 82 ILE A C 1
ATOM 660 O O . ILE A 1 82 ? -2.986 -2.324 -5.669 1.00 97.62 82 ILE A O 1
ATOM 664 N N . PHE A 1 83 ? -2.864 -3.200 -7.720 1.00 95.81 83 PHE A N 1
ATOM 665 C CA . PHE A 1 83 ? -1.524 -2.700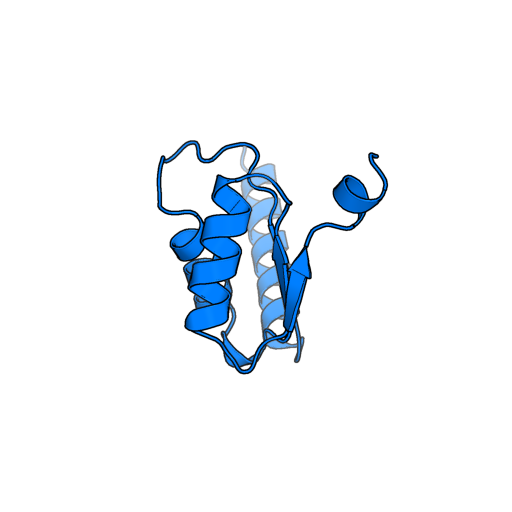 -8.015 1.00 95.81 83 PHE A CA 1
ATOM 666 C C . PHE A 1 83 ? -1.555 -1.748 -9.210 1.00 95.81 83 PHE A C 1
ATOM 668 O O . PHE A 1 83 ? -1.851 -2.171 -10.330 1.00 95.81 83 PHE A O 1
ATOM 675 N N . LEU A 1 84 ? -1.221 -0.473 -8.984 1.00 93.50 84 LEU A N 1
ATOM 676 C CA . LEU A 1 84 ? -1.221 0.582 -10.008 1.00 93.50 84 LEU A CA 1
ATOM 677 C C . LEU A 1 84 ? 0.164 1.230 -10.137 1.00 93.50 84 LEU A C 1
ATOM 679 O O . LEU A 1 84 ? 0.960 1.216 -9.200 1.00 93.50 84 LEU A O 1
ATOM 683 N N . GLY A 1 85 ? 0.452 1.791 -11.311 1.00 90.69 85 GLY A N 1
ATOM 684 C CA . GLY A 1 85 ? 1.606 2.669 -11.519 1.00 90.69 85 GLY A CA 1
ATOM 685 C C . GLY A 1 85 ? 1.237 4.137 -11.303 1.00 90.69 85 GLY A C 1
ATOM 686 O O . GLY A 1 85 ? 0.061 4.507 -11.352 1.00 90.69 85 GLY A O 1
ATOM 687 N N . CYS A 1 86 ? 2.239 4.988 -11.092 1.00 88.81 86 CYS A N 1
ATOM 688 C CA . CYS A 1 86 ? 2.038 6.425 -10.945 1.00 88.81 86 CYS A CA 1
ATOM 689 C C . CYS A 1 86 ? 1.556 7.056 -12.260 1.00 88.81 86 CYS A C 1
ATOM 691 O O . CYS A 1 86 ? 2.242 7.006 -13.287 1.00 88.81 86 CYS A O 1
ATOM 693 N N . TRP A 1 87 ? 0.386 7.698 -12.209 1.00 84.19 87 TRP A N 1
ATOM 694 C CA . TRP A 1 87 ? -0.202 8.368 -13.367 1.00 84.19 87 TRP A CA 1
ATOM 695 C C . TRP A 1 87 ? 0.551 9.625 -13.784 1.00 84.19 87 TRP A C 1
ATOM 697 O O . TRP A 1 87 ? 0.626 9.862 -14.980 1.00 84.19 87 TRP A O 1
ATOM 707 N N . ALA A 1 88 ? 1.159 10.375 -12.855 1.00 83.50 88 ALA A N 1
ATOM 708 C CA . ALA A 1 88 ? 1.948 11.563 -13.199 1.00 83.50 88 ALA A CA 1
ATOM 709 C C . ALA A 1 88 ? 3.051 11.222 -14.216 1.00 83.50 88 ALA A C 1
ATOM 711 O O . ALA A 1 88 ? 3.133 11.839 -15.274 1.00 83.50 88 ALA A O 1
ATOM 712 N N . ASN A 1 89 ? 3.776 10.118 -13.992 1.00 74.00 89 ASN A N 1
ATOM 713 C CA . ASN A 1 89 ? 4.714 9.592 -14.985 1.00 74.00 89 ASN A CA 1
ATOM 714 C C . ASN A 1 89 ? 4.006 9.149 -16.279 1.00 74.00 89 ASN A C 1
ATOM 716 O O . ASN A 1 89 ? 4.573 9.260 -17.360 1.00 74.00 89 ASN A O 1
ATOM 720 N N . GLY A 1 90 ? 2.812 8.560 -16.187 1.00 76.62 90 GLY A N 1
ATOM 721 C CA . GLY A 1 90 ? 2.036 8.106 -17.347 1.00 76.62 90 GLY A CA 1
ATOM 722 C C . GLY A 1 90 ? 1.620 9.235 -18.296 1.00 76.62 90 GLY A C 1
ATOM 723 O O . GLY A 1 90 ? 1.499 8.996 -19.494 1.00 76.62 90 GLY A O 1
ATOM 724 N N . ILE A 1 91 ? 1.461 10.455 -17.777 1.00 85.50 91 ILE A N 1
ATOM 725 C CA . ILE A 1 91 ? 1.162 11.668 -18.556 1.00 85.50 91 ILE A CA 1
ATOM 726 C C . ILE A 1 91 ? 2.371 12.596 -18.722 1.00 85.50 91 ILE A C 1
ATOM 728 O O . ILE A 1 91 ? 2.213 13.720 -19.191 1.00 85.50 91 ILE A O 1
ATOM 732 N N . ASN A 1 92 ? 3.572 12.106 -18.394 1.00 77.94 92 ASN A N 1
ATOM 733 C CA . ASN A 1 92 ? 4.839 12.819 -18.552 1.00 77.94 92 ASN A CA 1
ATOM 734 C C . ASN A 1 92 ? 4.865 14.196 -17.853 1.00 77.94 92 ASN A C 1
ATOM 736 O O . ASN A 1 92 ? 5.374 15.167 -18.419 1.00 77.94 92 ASN A O 1
ATOM 740 N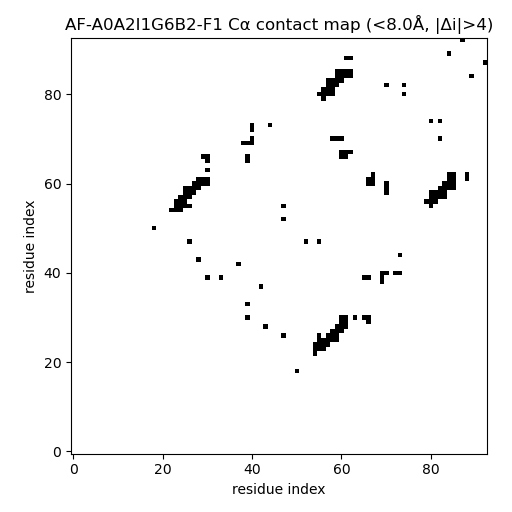 N . LEU A 1 93 ? 4.276 14.258 -16.652 1.00 65.94 93 LEU A N 1
ATOM 741 C CA . LEU A 1 93 ? 4.383 15.381 -15.716 1.00 65.94 93 LEU A CA 1
ATOM 742 C C . LEU A 1 93 ? 5.584 15.230 -14.780 1.00 65.94 93 LEU A C 1
ATOM 744 O O . LEU A 1 93 ? 5.939 14.071 -14.457 1.00 65.94 93 LEU A O 1
#

Organism: NCBI:txid588596

Foldseek 3Di:
DVVVVVVVVVVVVVVLVCLVPQQADEDEDEPPDPPVVPQPLVVVVVVCVVSPVNRYQYYEYEPDPSRVVSLVVVCVVCVNHHYYYDVCVVVPD

Radius of gyration: 15.23 Å; Cα contacts (8 Å, |Δi|>4): 86; chains: 1; bounding box: 31×34×42 Å

Nearest PDB structures (foldseek):
  3p5j-assembly1_A  TM=5.800E-01  e=6.269E-01  Mus musculus
  3dlr-assembly1_A-2  TM=5.431E-01  e=1.817E+00  Human spumaretrovirus
  1tx4-assembly1_B  TM=5.150E-01  e=1.941E+00  Homo sapiens
  6x5h-assembly2_C  TM=3.333E-01  e=5.626E+00  Homo sapiens
  6x5h-assembly1_D-2  TM=2.964E-01  e=4.312E+00  Homo sapiens